Protein AF-A0A196SCY7-F1 (afdb_monomer_lite)

Foldseek 3Di:
DLVVVLFQEKEFEPPDPPPVVCPCVLVSNVVSVHFYDYDYAQCVVQVVVVHRGDGMDTDRDDDPVCVVVSVVVRVVRCVVPVDDDDDDDPDDDPVVVVVVVVVVVVVVVVVVVVVVD

InterPro domains:
  IPR004037 Large ribosomal subunit protein eL8-like, conserved site [PS01082] (29-46)
  IPR004038 Ribosomal protein eL8/eL30/eS12/Gadd45 [PF01248] (2-68)
  IPR018492 Ribosomal protein eL8/Nhp2 family [PR00881] (10-23)
  IPR018492 Ribosomal protein eL8/Nhp2 family [PR00881] (26-36)
  IPR018492 Ribosomal protein eL8/Nhp2 family [PR00881] (36-50)
  IPR029064 Ribosomal protein eL30-like superfamily [G3DSA:3.30.1330.30] (1-111)
  IPR029064 Ribosomal protein eL30-like superfamily [SSF55315] (2-76)
  IPR050257 Large ribosomal subunit protein eL8/uL1-like [PTHR23105] (1-95)

Radius of gyration: 22.45 Å; chains: 1; bounding box: 46×34×65 Å

Secondary structure (DSSP, 8-state):
-TTTT--SEEEEESS-SSGGGTTTHHHHHHHTT--EEEES-HHHHHHHTTSS--SEEEES---GGGHHHHHHHHHHHHHHTS-----------HHHHHHHHHHHHHHHHHHHHHH--

Organism: Blastocystis sp. subtype 1 (strain ATCC 50177 / NandII) (NCBI:txid478820)

Sequence (117 aa):
LVEKKQAKLVLIADDVDPLELVMWLPALCHKMEVPYAIVSGKARLGALVHQKTATCVCLTGVNPEDEAALASLKDSFTVKYAENKKWGGHIMGLKTQRKMEIRAAAIAAEKAKKAAL

Structure (mmCIF, N/CA/C/O backbone):
data_AF-A0A196SCY7-F1
#
_entry.id   AF-A0A196SCY7-F1
#
loop_
_atom_site.group_PDB
_atom_site.id
_atom_site.type_symbol
_atom_site.label_atom_id
_atom_site.label_alt_id
_atom_site.label_comp_id
_atom_site.label_asym_id
_atom_site.label_entity_id
_atom_site.label_seq_id
_atom_site.pdbx_PDB_ins_code
_atom_site.Cartn_x
_atom_site.Cartn_y
_atom_site.Cartn_z
_atom_site.occupancy
_atom_site.B_iso_or_equiv
_atom_site.auth_seq_id
_atom_site.auth_comp_id
_atom_site.auth_asym_id
_atom_site.auth_atom_id
_atom_site.pdbx_PDB_model_num
ATOM 1 N N . LEU A 1 1 ? -6.157 -4.455 15.401 1.00 90.44 1 LEU A N 1
ATOM 2 C CA . LEU A 1 1 ? -7.426 -4.284 14.648 1.00 90.44 1 LEU A CA 1
ATOM 3 C C . LEU A 1 1 ? -7.567 -5.321 13.538 1.00 90.44 1 LEU A C 1
ATOM 5 O O . LEU A 1 1 ? -8.577 -6.012 13.519 1.00 90.44 1 LEU A O 1
ATOM 9 N N . VAL A 1 2 ? -6.558 -5.479 12.672 1.00 92.69 2 VAL A N 1
ATOM 10 C CA . VAL A 1 2 ? -6.587 -6.465 11.573 1.00 92.69 2 VAL A CA 1
ATOM 11 C C . VAL A 1 2 ? -6.672 -7.907 12.088 1.00 92.69 2 VAL A C 1
ATOM 13 O O . VAL A 1 2 ? -7.561 -8.643 11.685 1.00 92.69 2 VAL A O 1
ATOM 16 N N . GLU A 1 3 ? -5.845 -8.284 13.068 1.00 93.44 3 GLU A N 1
ATOM 17 C CA . GLU A 1 3 ? -5.892 -9.630 13.671 1.00 93.44 3 GLU A CA 1
ATOM 18 C C . GLU A 1 3 ? -7.229 -9.949 14.355 1.00 93.44 3 GLU A C 1
ATOM 20 O O . GLU A 1 3 ? -7.671 -11.089 14.396 1.00 93.44 3 GLU A O 1
ATOM 25 N N . LYS A 1 4 ? -7.910 -8.922 14.869 1.00 93.88 4 LYS A N 1
ATOM 26 C CA . LYS A 1 4 ? -9.225 -9.063 15.506 1.00 93.88 4 LYS A CA 1
ATOM 27 C C . LYS A 1 4 ? -10.377 -9.038 14.492 1.00 93.88 4 LYS A C 1
ATOM 29 O O . LYS A 1 4 ? -11.527 -9.013 14.910 1.00 93.88 4 LYS A O 1
ATOM 34 N N . LYS A 1 5 ? -10.082 -8.963 13.184 1.00 89.44 5 LYS A N 1
ATOM 35 C CA . LYS A 1 5 ? -11.052 -8.767 12.089 1.00 89.44 5 LYS A CA 1
ATOM 36 C C . LYS A 1 5 ? -12.006 -7.575 12.305 1.00 89.44 5 LYS A C 1
ATOM 38 O O . LYS A 1 5 ? -13.129 -7.565 11.820 1.00 89.44 5 LYS A O 1
ATOM 43 N N . GLN A 1 6 ? -11.552 -6.545 13.023 1.00 93.44 6 GLN A N 1
ATOM 44 C CA . GLN A 1 6 ? -12.337 -5.327 13.281 1.00 93.44 6 GLN A CA 1
ATOM 45 C C . GLN A 1 6 ? -12.156 -4.262 12.191 1.00 93.44 6 GLN A C 1
ATOM 47 O O . GLN A 1 6 ? -12.921 -3.305 12.125 1.00 93.44 6 GLN A O 1
ATOM 52 N N . ALA A 1 7 ? -11.120 -4.390 11.360 1.00 93.56 7 ALA A N 1
ATOM 53 C CA . ALA A 1 7 ? -10.881 -3.487 10.242 1.00 93.56 7 ALA A CA 1
ATOM 54 C C . ALA A 1 7 ? -11.691 -3.944 9.020 1.00 93.56 7 ALA A C 1
ATOM 56 O O . ALA A 1 7 ? -11.573 -5.092 8.598 1.00 93.56 7 ALA A O 1
ATOM 57 N N . LYS A 1 8 ? -12.482 -3.037 8.439 1.00 92.12 8 LYS A N 1
ATOM 58 C CA . LYS A 1 8 ? -13.221 -3.261 7.189 1.00 92.12 8 LYS A CA 1
ATOM 59 C C . LYS A 1 8 ? -12.332 -3.045 5.953 1.00 92.12 8 LYS A C 1
ATOM 61 O O . LYS A 1 8 ? -12.520 -3.740 4.961 1.00 92.12 8 LYS A O 1
ATOM 66 N N . LEU A 1 9 ? -11.410 -2.082 5.993 1.00 93.00 9 LEU A N 1
ATOM 67 C CA . LEU A 1 9 ? -10.484 -1.756 4.898 1.00 93.00 9 LEU A CA 1
ATOM 68 C C . LEU A 1 9 ? -9.185 -1.176 5.470 1.00 93.00 9 LEU A C 1
ATOM 70 O O . LEU A 1 9 ? -9.238 -0.365 6.401 1.00 93.00 9 LEU A O 1
ATOM 74 N N . VAL A 1 10 ? -8.038 -1.561 4.906 1.00 94.06 10 VAL A N 1
ATOM 75 C CA . VAL A 1 10 ? -6.710 -1.061 5.302 1.00 94.06 10 VAL A CA 1
ATOM 76 C C . VAL A 1 10 ? -6.037 -0.336 4.133 1.00 94.06 10 VAL A C 1
ATOM 78 O O . VAL A 1 10 ? -5.926 -0.875 3.038 1.00 94.06 10 VAL A O 1
ATOM 81 N N . LEU A 1 11 ? -5.560 0.883 4.362 1.00 94.00 11 LEU A N 1
ATOM 82 C CA . LEU A 1 11 ? -4.779 1.676 3.416 1.00 94.00 11 LEU A CA 1
ATOM 83 C C . LEU A 1 11 ? -3.320 1.704 3.868 1.00 94.00 11 LEU A C 1
ATOM 85 O O . LEU A 1 11 ? -3.035 1.993 5.031 1.00 94.00 11 LEU A O 1
ATOM 89 N N . ILE A 1 12 ? -2.409 1.411 2.949 1.00 94.81 12 ILE A N 1
ATOM 90 C CA . ILE A 1 12 ? -0.974 1.267 3.190 1.00 94.81 12 ILE A CA 1
ATOM 91 C C . ILE A 1 12 ? -0.232 2.260 2.293 1.00 94.81 12 ILE A C 1
ATOM 93 O O . ILE A 1 12 ? -0.503 2.309 1.097 1.00 94.81 12 ILE A O 1
ATOM 97 N N . ALA A 1 13 ? 0.693 3.044 2.843 1.00 95.75 13 ALA A N 1
ATOM 98 C CA . ALA A 1 13 ? 1.541 3.927 2.043 1.00 95.75 13 ALA A CA 1
ATOM 99 C C . ALA A 1 13 ? 2.675 3.162 1.332 1.00 95.75 13 ALA A C 1
ATOM 101 O O . ALA A 1 13 ? 3.208 2.191 1.868 1.00 95.75 13 ALA A O 1
ATOM 102 N N . ASP A 1 14 ? 3.054 3.619 0.138 1.00 93.44 14 ASP A N 1
ATOM 103 C CA . ASP A 1 14 ? 4.137 3.052 -0.682 1.00 93.44 14 ASP A CA 1
ATOM 104 C C . ASP A 1 14 ? 5.530 3.647 -0.403 1.00 93.44 14 ASP A C 1
ATOM 106 O O . ASP A 1 14 ? 6.538 2.985 -0.631 1.00 93.44 14 ASP A O 1
ATOM 110 N N . ASP A 1 15 ? 5.597 4.875 0.110 1.00 93.94 15 ASP A N 1
ATOM 1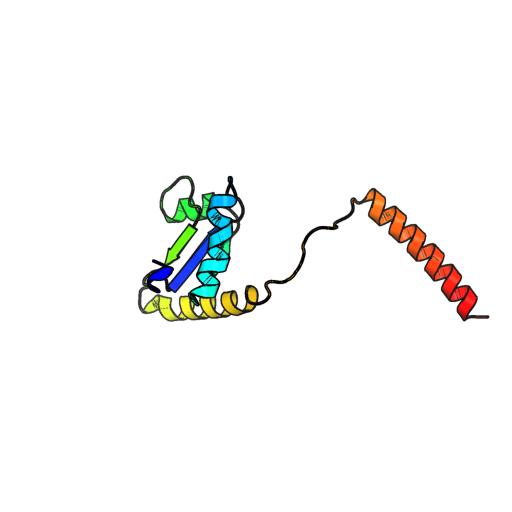11 C CA . ASP A 1 15 ? 6.814 5.669 0.340 1.00 93.94 15 ASP A CA 1
ATOM 112 C C . ASP A 1 15 ? 7.299 5.610 1.801 1.00 93.94 15 ASP A C 1
ATOM 114 O O . ASP A 1 15 ? 7.926 6.544 2.330 1.00 93.94 15 ASP A O 1
ATOM 118 N N . VAL A 1 16 ? 6.966 4.523 2.500 1.00 93.38 16 VAL A N 1
ATOM 119 C CA . VAL A 1 16 ? 7.413 4.316 3.877 1.00 93.38 16 VAL A CA 1
ATOM 120 C C . VAL A 1 16 ? 8.888 3.946 3.888 1.00 93.38 16 VAL A C 1
ATOM 122 O O . VAL A 1 16 ? 9.328 3.018 3.221 1.00 93.38 16 VAL A O 1
ATOM 125 N N . ASP A 1 17 ? 9.629 4.697 4.691 1.00 91.31 17 ASP A N 1
ATOM 126 C CA . ASP A 1 17 ? 11.051 4.523 4.934 1.00 91.31 17 ASP A CA 1
ATOM 127 C C . ASP A 1 17 ? 11.233 4.575 6.455 1.00 91.31 17 ASP A C 1
ATOM 129 O O . ASP A 1 17 ? 10.849 5.596 7.051 1.00 91.31 17 ASP A O 1
ATOM 133 N N . PRO A 1 18 ? 11.693 3.494 7.111 1.00 94.19 18 PRO A N 1
ATOM 134 C CA . PRO A 1 18 ? 12.170 2.210 6.560 1.00 94.19 18 PRO A CA 1
ATOM 135 C C . PRO A 1 18 ? 11.048 1.225 6.139 1.00 94.19 18 PRO A C 1
ATOM 137 O O . PRO A 1 18 ? 9.965 1.208 6.736 1.00 94.19 18 PRO A O 1
ATOM 140 N N . LEU A 1 19 ? 11.294 0.381 5.122 1.00 90.19 19 LEU A N 1
ATOM 141 C CA . LEU A 1 19 ? 10.277 -0.495 4.494 1.00 90.19 19 LEU A CA 1
ATOM 142 C C . LEU A 1 19 ? 9.808 -1.646 5.397 1.00 90.19 19 LEU A C 1
ATOM 144 O O . LEU A 1 19 ? 8.692 -2.160 5.259 1.00 90.19 19 LEU A O 1
ATOM 148 N N . GLU A 1 20 ? 10.654 -2.055 6.337 1.00 93.12 20 GLU A N 1
ATOM 149 C CA . GLU A 1 20 ? 10.452 -3.171 7.259 1.00 93.12 20 GLU A CA 1
ATOM 150 C C . GLU A 1 20 ? 9.190 -2.978 8.106 1.00 93.12 20 GLU A C 1
ATOM 152 O O . GLU A 1 20 ? 8.529 -3.948 8.481 1.00 93.12 20 GLU A O 1
ATOM 157 N N . LEU A 1 21 ? 8.808 -1.719 8.340 1.00 91.56 21 LEU A N 1
ATOM 158 C CA . LEU A 1 21 ? 7.595 -1.354 9.064 1.00 91.56 21 LEU A CA 1
ATOM 159 C C . LEU A 1 21 ? 6.319 -1.840 8.371 1.00 91.56 21 LEU A C 1
ATOM 161 O O . LEU A 1 21 ? 5.335 -2.121 9.053 1.00 91.56 21 LEU A O 1
ATOM 165 N N . VAL A 1 22 ? 6.323 -1.932 7.039 1.00 92.25 22 VAL A N 1
ATOM 166 C CA . VAL A 1 22 ? 5.119 -2.175 6.230 1.00 92.25 22 VAL A CA 1
ATOM 167 C C . VAL A 1 22 ? 5.163 -3.495 5.466 1.00 92.25 22 VAL A C 1
ATOM 169 O O . VAL A 1 22 ? 4.119 -4.029 5.103 1.00 92.25 22 VAL A O 1
ATOM 172 N N . MET A 1 23 ? 6.341 -4.088 5.286 1.00 91.38 23 MET A N 1
ATOM 173 C CA . MET A 1 23 ? 6.515 -5.311 4.495 1.00 91.38 23 MET A CA 1
ATOM 174 C C . MET A 1 23 ? 5.608 -6.483 4.924 1.00 91.38 23 MET A C 1
ATOM 176 O O . MET A 1 23 ? 5.149 -7.253 4.084 1.00 91.38 23 MET A O 1
ATOM 180 N N . TRP A 1 24 ? 5.312 -6.619 6.219 1.00 92.19 24 TRP A N 1
ATOM 181 C CA . TRP A 1 24 ? 4.481 -7.704 6.758 1.00 92.19 24 TRP A CA 1
ATOM 182 C C . TRP A 1 24 ? 2.967 -7.446 6.653 1.00 92.19 24 TRP A C 1
ATOM 184 O O . TRP A 1 24 ? 2.174 -8.388 6.726 1.00 92.19 24 TRP A O 1
ATOM 194 N N . LEU A 1 25 ? 2.543 -6.190 6.477 1.00 93.00 25 LEU A N 1
ATOM 195 C CA . LEU A 1 25 ? 1.134 -5.780 6.527 1.00 93.00 25 LEU A CA 1
ATOM 196 C C . LEU A 1 25 ? 0.279 -6.405 5.413 1.00 93.00 25 LEU A C 1
ATOM 198 O O . LEU A 1 25 ? -0.777 -6.953 5.741 1.00 93.00 25 LEU A O 1
ATOM 202 N N . PRO A 1 26 ? 0.696 -6.393 4.130 1.00 92.06 26 PRO A N 1
ATOM 203 C CA . PRO A 1 26 ? -0.063 -7.040 3.058 1.00 92.06 26 PRO A CA 1
ATOM 204 C C . PRO A 1 26 ? -0.262 -8.542 3.296 1.00 92.06 26 PRO A C 1
ATOM 206 O O . PRO A 1 26 ? -1.367 -9.059 3.137 1.00 92.06 26 PRO A O 1
ATOM 209 N N . ALA A 1 27 ? 0.785 -9.236 3.759 1.00 91.44 27 ALA A N 1
ATOM 210 C CA . ALA A 1 27 ? 0.719 -10.661 4.074 1.00 91.44 27 ALA A CA 1
ATOM 211 C C . ALA A 1 27 ? -0.249 -10.946 5.234 1.00 91.44 27 ALA A C 1
ATOM 213 O O . ALA A 1 27 ? -1.028 -11.903 5.175 1.00 91.44 27 ALA A O 1
ATOM 214 N N . LEU A 1 28 ? -0.248 -10.094 6.266 1.00 92.94 28 LEU A N 1
ATOM 215 C CA . LEU A 1 28 ? -1.182 -10.209 7.384 1.00 92.94 28 LEU A CA 1
ATOM 216 C C . LEU A 1 28 ? -2.628 -9.963 6.932 1.00 92.94 28 LEU A C 1
ATOM 218 O O . LEU A 1 28 ? -3.507 -10.755 7.270 1.00 92.94 28 LEU A O 1
ATOM 222 N N . CYS A 1 29 ? -2.880 -8.912 6.147 1.00 92.44 29 CYS A N 1
ATOM 223 C CA . CYS A 1 29 ? -4.222 -8.588 5.651 1.00 92.44 29 CYS A CA 1
ATOM 224 C C . CYS A 1 29 ? -4.789 -9.717 4.780 1.00 92.44 29 CYS A C 1
ATOM 226 O O . CYS A 1 29 ? -5.944 -10.097 4.958 1.00 92.44 29 CYS A O 1
ATOM 228 N N . HIS A 1 30 ? -3.958 -10.327 3.927 1.00 89.50 30 HIS A N 1
ATOM 229 C CA . HIS A 1 30 ? -4.349 -11.487 3.127 1.00 89.50 30 HIS A CA 1
ATOM 230 C C . HIS A 1 30 ? -4.687 -12.708 3.997 1.00 89.50 30 HIS A C 1
ATOM 232 O O . HIS A 1 30 ? -5.707 -13.356 3.780 1.00 89.50 30 HIS A O 1
ATOM 238 N N . LYS A 1 31 ? -3.869 -13.019 5.015 1.00 90.44 31 LYS A N 1
ATOM 239 C CA . LYS A 1 31 ? -4.126 -14.149 5.928 1.00 90.44 31 LYS A CA 1
ATOM 240 C C . LYS A 1 31 ? -5.419 -13.974 6.731 1.00 90.44 31 LYS A C 1
ATOM 242 O O . LYS A 1 31 ? -6.091 -14.957 7.024 1.00 90.44 31 LYS A O 1
ATOM 247 N N . MET A 1 32 ? -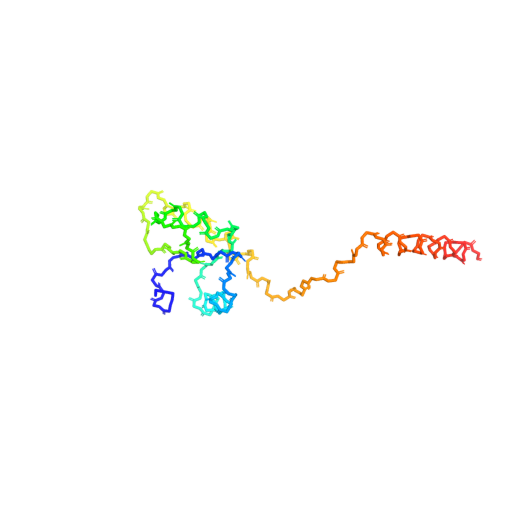5.745 -12.737 7.099 1.00 92.44 32 MET A N 1
ATOM 248 C CA . MET A 1 32 ? -6.933 -12.415 7.894 1.00 92.44 32 MET A CA 1
ATOM 249 C C . MET A 1 32 ? -8.170 -12.086 7.045 1.00 92.44 32 MET A C 1
ATOM 251 O O . MET A 1 32 ? -9.203 -11.756 7.625 1.00 92.44 32 MET A O 1
ATOM 255 N N . GLU A 1 33 ? -8.080 -12.198 5.713 1.00 89.75 33 GLU A N 1
ATOM 256 C CA . GLU A 1 33 ? -9.155 -11.893 4.750 1.00 89.75 33 GLU A CA 1
ATOM 257 C C . GLU A 1 33 ? -9.678 -10.451 4.863 1.00 89.75 33 GLU A C 1
ATOM 259 O O . GLU A 1 33 ? -10.864 -10.174 4.687 1.00 89.75 33 GLU A O 1
ATOM 264 N N . VAL A 1 34 ? -8.787 -9.512 5.183 1.00 91.44 34 VAL A N 1
ATOM 265 C CA . VAL A 1 34 ? -9.111 -8.086 5.258 1.00 91.44 34 VAL A CA 1
ATOM 266 C C . VAL A 1 34 ? -8.648 -7.402 3.968 1.00 91.44 34 VAL A C 1
ATOM 268 O O . VAL A 1 34 ? -7.452 -7.449 3.661 1.00 91.44 34 VAL A O 1
ATOM 271 N N . PRO A 1 35 ? -9.544 -6.728 3.221 1.00 93.38 35 PRO A N 1
ATOM 272 C CA . PRO A 1 35 ? -9.164 -5.981 2.028 1.00 93.38 35 PRO A CA 1
ATOM 273 C C . PRO A 1 35 ? -8.157 -4.878 2.360 1.00 93.38 35 PRO A C 1
ATOM 275 O O . PRO A 1 35 ? -8.340 -4.117 3.318 1.00 93.38 35 PRO A O 1
ATOM 278 N N . TYR A 1 36 ? -7.110 -4.763 1.543 1.00 93.06 36 TYR A N 1
ATOM 279 C CA . TYR A 1 36 ? -6.110 -3.709 1.664 1.00 93.06 36 TYR A CA 1
ATOM 280 C C . TYR A 1 36 ? -5.860 -3.007 0.331 1.00 93.06 36 TYR A C 1
ATOM 282 O O . TYR A 1 36 ? -6.075 -3.575 -0.738 1.00 93.06 36 TYR A O 1
ATOM 290 N N . ALA A 1 37 ? -5.374 -1.771 0.399 1.00 92.88 37 ALA A N 1
ATOM 291 C CA . ALA A 1 37 ? -4.933 -1.019 -0.761 1.00 92.88 37 ALA A CA 1
ATOM 292 C C . ALA A 1 37 ? -3.614 -0.301 -0.489 1.00 92.88 37 ALA A C 1
ATOM 294 O O . ALA A 1 37 ? -3.438 0.318 0.557 1.00 92.88 37 ALA A O 1
ATOM 295 N N . ILE A 1 38 ? -2.706 -0.355 -1.462 1.00 92.56 38 ILE A N 1
ATOM 296 C CA . ILE A 1 38 ? -1.487 0.450 -1.479 1.00 92.56 38 ILE A CA 1
ATOM 297 C C . ILE A 1 38 ? -1.808 1.793 -2.142 1.00 92.56 38 ILE A C 1
ATOM 299 O O . ILE A 1 38 ? -2.351 1.834 -3.251 1.00 92.56 38 ILE A O 1
ATOM 303 N N . VAL A 1 39 ? -1.510 2.881 -1.440 1.00 92.31 39 VAL A N 1
ATOM 304 C CA . VAL A 1 39 ? -1.787 4.265 -1.829 1.00 92.31 39 VAL A CA 1
ATOM 305 C C . VAL A 1 39 ? -0.471 5.026 -1.926 1.00 92.31 39 VAL A C 1
ATOM 307 O O . VAL A 1 39 ? 0.412 4.862 -1.090 1.00 92.31 39 VAL A O 1
ATOM 310 N N . SER A 1 40 ? -0.372 5.902 -2.925 1.00 91.75 40 SER A N 1
ATOM 311 C CA . SER A 1 40 ? 0.788 6.769 -3.109 1.00 91.75 40 SER A CA 1
ATOM 312 C C . SER A 1 40 ? 0.881 7.823 -1.998 1.00 91.75 40 SER A C 1
ATOM 314 O O . SER A 1 40 ? -0.003 8.689 -1.920 1.00 91.75 40 SER A O 1
ATOM 316 N N . GLY A 1 41 ? 1.951 7.805 -1.207 1.00 92.44 41 GLY A N 1
ATOM 317 C CA . GLY A 1 41 ? 2.331 8.885 -0.294 1.00 92.44 41 GLY A CA 1
ATOM 318 C C . GLY A 1 41 ? 1.729 8.836 1.120 1.00 92.44 41 GLY A C 1
ATOM 319 O O . GLY A 1 41 ? 0.550 9.139 1.335 1.00 92.44 41 GLY A O 1
ATOM 320 N N . LYS A 1 42 ? 2.583 8.631 2.125 1.00 94.44 42 LYS A N 1
ATOM 321 C CA . LYS A 1 42 ? 2.287 8.670 3.570 1.00 94.44 42 LYS A CA 1
ATOM 322 C C . LYS A 1 42 ? 1.867 10.047 4.066 1.00 94.44 42 LYS A C 1
ATOM 324 O O . LYS A 1 42 ? 1.164 10.155 5.070 1.00 94.44 42 LYS A O 1
ATOM 329 N N . ALA A 1 43 ? 2.268 11.109 3.366 1.00 94.81 43 ALA A N 1
ATOM 330 C CA . ALA A 1 43 ? 1.830 12.471 3.663 1.00 94.81 43 ALA A CA 1
ATOM 331 C C . ALA A 1 43 ? 0.330 12.661 3.377 1.00 94.81 43 ALA A C 1
ATOM 333 O O . ALA A 1 43 ? -0.367 13.311 4.153 1.00 94.81 43 ALA A O 1
ATOM 334 N N . ARG A 1 44 ? -0.196 12.039 2.309 1.00 94.25 44 ARG A N 1
ATOM 335 C CA . ARG A 1 44 ? -1.632 12.099 1.981 1.00 94.25 44 ARG A CA 1
ATOM 336 C C . ARG A 1 44 ? -2.467 11.379 3.033 1.00 94.25 44 ARG A C 1
ATOM 338 O O . ARG A 1 44 ? -3.494 11.902 3.448 1.00 94.25 44 ARG A O 1
ATOM 345 N N . LEU A 1 45 ? -2.003 10.217 3.498 1.00 94.81 45 LEU A N 1
ATOM 346 C CA . LEU A 1 45 ? -2.638 9.514 4.615 1.00 94.81 45 LEU A CA 1
ATOM 347 C C . LEU A 1 45 ? -2.524 10.306 5.925 1.00 94.81 45 LEU A C 1
ATOM 349 O O . LEU A 1 45 ? -3.482 10.358 6.688 1.00 94.81 45 LEU A O 1
ATOM 353 N N . GLY A 1 46 ? -1.386 10.965 6.162 1.00 95.31 46 GLY A N 1
ATOM 354 C CA . GLY A 1 46 ? -1.184 11.840 7.319 1.00 95.31 46 GLY A CA 1
ATOM 355 C C . GLY A 1 46 ? -2.191 12.989 7.368 1.00 95.31 46 GLY A C 1
ATOM 356 O O . GLY A 1 46 ? -2.798 13.224 8.412 1.00 95.31 46 GLY A O 1
ATOM 357 N N . ALA A 1 47 ? -2.446 13.639 6.228 1.00 94.88 47 ALA A N 1
ATOM 358 C CA . ALA A 1 47 ? -3.403 14.740 6.128 1.00 94.88 47 ALA A CA 1
ATOM 359 C C . ALA A 1 47 ? -4.831 14.348 6.555 1.00 94.88 47 ALA A C 1
ATOM 361 O O . ALA A 1 47 ? -5.519 15.168 7.159 1.00 94.88 47 ALA A O 1
ATOM 362 N N . LEU A 1 48 ? -5.254 13.099 6.313 1.00 93.31 48 LEU A N 1
ATOM 363 C CA . LEU A 1 48 ? -6.567 12.586 6.740 1.00 93.31 48 LEU A CA 1
ATOM 364 C C . LEU A 1 48 ? -6.698 12.465 8.264 1.00 93.31 48 LEU A C 1
ATOM 366 O O . LEU A 1 48 ? -7.799 12.555 8.794 1.00 93.31 48 LEU A O 1
ATOM 370 N N . VAL A 1 49 ? -5.584 12.236 8.962 1.00 94.69 49 VAL A N 1
ATOM 371 C CA . VAL A 1 49 ? -5.538 11.998 10.417 1.00 94.69 49 VAL A CA 1
ATOM 372 C C . VAL A 1 49 ? -4.964 13.218 11.158 1.00 94.69 49 VAL A C 1
ATOM 374 O O . VAL A 1 49 ? -4.669 13.151 12.347 1.00 94.69 49 VAL A O 1
ATOM 377 N N . HIS A 1 50 ? -4.791 14.349 10.464 1.00 95.44 50 HIS A N 1
ATOM 378 C CA . HIS A 1 50 ? -4.164 15.567 10.991 1.00 95.44 50 HIS A CA 1
ATOM 379 C C . HIS A 1 50 ? -2.746 15.343 11.549 1.00 95.44 50 HIS A C 1
ATOM 381 O O . HIS A 1 50 ? -2.33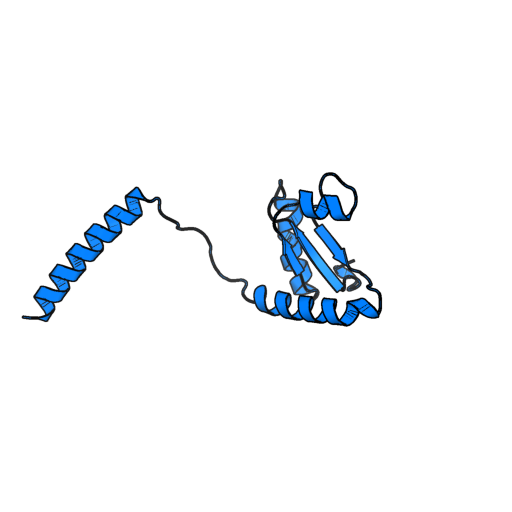6 15.955 12.534 1.00 95.44 50 HIS A O 1
ATOM 387 N N . GLN A 1 51 ? -1.981 14.467 10.900 1.00 95.50 51 GLN A N 1
ATOM 388 C CA . GLN A 1 51 ? -0.579 14.187 11.206 1.00 95.50 51 GLN A CA 1
ATOM 389 C C . GLN A 1 51 ? 0.313 14.537 10.014 1.00 95.50 51 GLN A C 1
ATOM 391 O O . GLN A 1 51 ? -0.139 14.601 8.872 1.00 95.50 51 GLN A O 1
ATOM 396 N N . LYS A 1 52 ? 1.614 14.731 10.258 1.00 93.75 52 LYS A N 1
ATOM 397 C CA . LYS A 1 52 ? 2.577 14.970 9.165 1.00 93.75 52 LYS A CA 1
ATOM 398 C C . LYS A 1 52 ? 2.679 13.765 8.227 1.00 93.75 52 LYS A C 1
ATOM 400 O O . LYS A 1 52 ? 2.798 13.931 7.017 1.00 93.75 52 LYS A O 1
ATOM 405 N N . THR A 1 53 ? 2.639 12.559 8.785 1.00 94.00 53 THR A N 1
ATOM 406 C CA . THR A 1 53 ? 2.749 11.298 8.050 1.00 94.00 53 THR A CA 1
ATOM 407 C C . THR A 1 53 ? 1.920 10.214 8.734 1.00 94.00 53 THR A C 1
ATOM 409 O O . THR A 1 53 ? 1.805 10.189 9.958 1.00 94.00 53 THR A O 1
ATOM 412 N N . ALA A 1 54 ? 1.357 9.300 7.945 1.00 95.12 54 ALA A N 1
ATOM 413 C CA . ALA A 1 54 ? 0.763 8.059 8.434 1.00 95.12 54 ALA A CA 1
ATOM 414 C C . ALA A 1 54 ? 1.183 6.905 7.518 1.00 95.12 54 ALA A C 1
ATOM 416 O O . ALA A 1 54 ? 1.040 6.990 6.300 1.00 95.12 54 ALA A O 1
ATOM 417 N N . THR A 1 55 ? 1.725 5.836 8.101 1.00 94.00 55 THR A N 1
ATOM 418 C CA . THR A 1 55 ? 2.194 4.652 7.360 1.00 94.00 55 THR A CA 1
ATOM 419 C C . THR A 1 55 ? 1.034 3.774 6.902 1.00 94.00 55 THR A C 1
ATOM 421 O O . THR A 1 55 ? 1.023 3.285 5.774 1.00 94.00 55 THR A O 1
ATOM 424 N N . CYS A 1 56 ? 0.036 3.602 7.766 1.00 94.00 56 CYS A N 1
ATOM 425 C CA . CYS A 1 56 ? -1.186 2.873 7.476 1.00 94.00 56 CYS A CA 1
ATOM 426 C C . CYS A 1 56 ? -2.387 3.519 8.172 1.00 94.00 56 CYS A C 1
ATOM 428 O O . CYS A 1 56 ? -2.279 4.008 9.297 1.00 94.00 56 CYS A O 1
ATOM 430 N N . VAL A 1 57 ?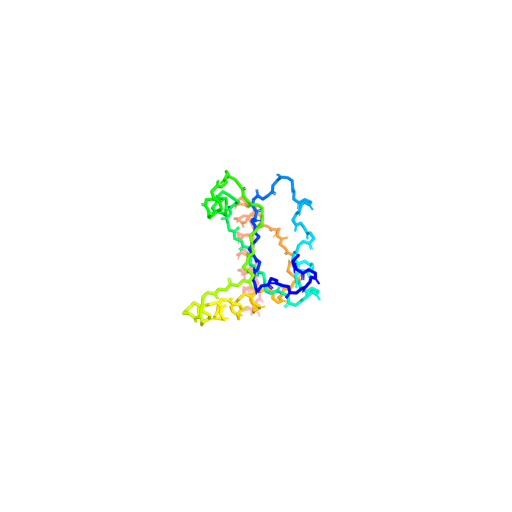 -3.542 3.475 7.516 1.00 94.38 57 VAL A N 1
ATOM 431 C CA . VAL A 1 57 ? -4.827 3.949 8.049 1.00 94.38 57 VAL A CA 1
ATOM 432 C C . VAL A 1 57 ? -5.863 2.858 7.816 1.00 94.38 57 VAL A C 1
ATOM 434 O O . VAL A 1 57 ? -5.796 2.144 6.820 1.00 94.38 57 VAL A O 1
ATOM 437 N N . CYS A 1 58 ? -6.819 2.689 8.725 1.00 94.50 58 CYS A N 1
ATOM 438 C CA . CYS A 1 58 ? -7.877 1.698 8.552 1.00 94.50 58 CYS A CA 1
ATOM 439 C C . CYS A 1 58 ? -9.249 2.265 8.903 1.00 94.50 58 CYS A C 1
ATOM 441 O O . CYS A 1 58 ? -9.369 3.137 9.762 1.00 94.50 58 CYS A O 1
ATOM 443 N N . LEU A 1 59 ? -10.274 1.733 8.240 1.00 93.31 59 LEU A N 1
ATOM 444 C C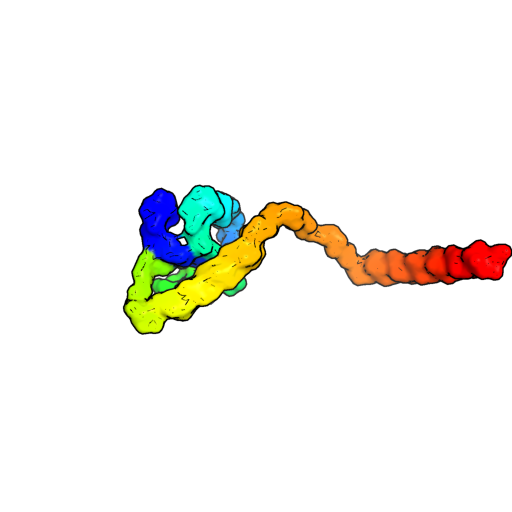A . LEU A 1 59 ? -11.673 1.998 8.555 1.00 93.31 59 LEU A CA 1
ATOM 445 C C . LEU A 1 59 ? -12.219 0.828 9.372 1.00 93.31 59 LEU A C 1
ATOM 447 O O . LEU A 1 59 ? -12.160 -0.320 8.928 1.00 93.31 59 LEU A O 1
ATOM 451 N N . THR A 1 60 ? -12.749 1.106 10.558 1.00 93.50 60 THR A N 1
ATOM 452 C CA . THR A 1 60 ? -13.397 0.109 11.428 1.00 93.50 60 THR A CA 1
ATOM 453 C C . THR A 1 60 ? -14.912 0.107 11.237 1.00 93.50 60 THR A C 1
ATOM 455 O O . THR A 1 60 ? -15.526 -0.943 11.065 1.00 93.50 60 THR A O 1
ATOM 458 N N . GLY A 1 61 ? -15.511 1.294 11.187 1.00 89.62 61 GLY A N 1
ATOM 459 C CA . GLY A 1 61 ? -16.922 1.522 10.908 1.00 89.62 61 GLY A CA 1
ATOM 460 C C . GLY A 1 61 ? -17.096 2.660 9.910 1.00 89.62 61 GLY A C 1
ATOM 461 O O . GLY A 1 61 ? -16.195 3.472 9.718 1.00 89.62 61 GLY A O 1
ATOM 462 N N . VAL A 1 62 ? -18.256 2.680 9.268 1.00 92.06 62 VAL A N 1
ATOM 463 C CA . VAL A 1 62 ? -18.720 3.763 8.397 1.00 92.06 62 VAL A CA 1
ATOM 464 C C . VAL A 1 62 ? -20.180 4.028 8.725 1.00 92.06 62 VAL A C 1
ATOM 466 O O . VAL A 1 62 ? -20.857 3.145 9.261 1.00 92.06 62 VAL A O 1
ATOM 469 N N . ASN A 1 63 ? -20.645 5.233 8.414 1.00 94.56 63 ASN A N 1
ATOM 470 C CA . ASN A 1 63 ? -22.061 5.557 8.479 1.00 94.56 63 ASN A CA 1
ATOM 471 C C . ASN A 1 63 ? -22.838 4.691 7.472 1.00 94.56 63 ASN A C 1
ATOM 473 O O . ASN A 1 63 ? -22.263 4.267 6.464 1.00 94.56 63 ASN A O 1
ATOM 477 N N . PRO A 1 64 ? -24.133 4.427 7.715 1.00 92.31 64 PRO A N 1
ATOM 478 C CA . PRO A 1 64 ? -24.937 3.584 6.829 1.00 92.31 64 PRO A CA 1
ATOM 479 C C . PRO A 1 64 ? -25.027 4.137 5.397 1.00 92.31 64 PRO A C 1
ATOM 481 O O . PRO A 1 64 ? -25.120 3.368 4.447 1.00 92.31 64 PRO A O 1
ATOM 484 N N . GLU A 1 65 ? -24.939 5.457 5.232 1.00 95.19 65 GLU A N 1
ATOM 485 C CA . GLU A 1 65 ? -24.970 6.135 3.929 1.00 95.19 65 GLU A CA 1
ATOM 486 C C . GLU A 1 65 ? -23.753 5.789 3.049 1.00 95.19 65 GLU A C 1
ATOM 488 O O . GLU A 1 65 ? -23.879 5.652 1.833 1.00 95.19 65 GLU A O 1
ATOM 493 N N . ASP A 1 66 ? -22.587 5.564 3.661 1.00 93.75 66 ASP A N 1
ATOM 494 C CA . ASP A 1 66 ? -21.320 5.313 2.962 1.00 93.75 66 ASP A CA 1
ATOM 495 C C . ASP A 1 66 ? -21.025 3.817 2.764 1.00 93.75 66 ASP A C 1
ATOM 497 O O . ASP A 1 66 ? -20.031 3.436 2.133 1.00 93.75 66 ASP A O 1
ATOM 501 N N . GLU A 1 67 ? -21.866 2.933 3.307 1.00 91.81 67 GLU A N 1
ATOM 502 C CA . GLU A 1 67 ? -21.598 1.494 3.317 1.00 91.81 67 GLU A CA 1
ATOM 503 C C . GLU A 1 67 ? -21.586 0.893 1.903 1.00 91.81 67 GLU A C 1
ATOM 505 O O . GLU A 1 67 ? -20.749 0.035 1.604 1.00 91.81 67 GLU A O 1
ATOM 510 N N . ALA A 1 68 ? -22.426 1.412 1.001 1.00 93.50 68 ALA A N 1
ATOM 511 C CA . ALA A 1 68 ? -22.442 1.014 -0.406 1.00 93.50 68 ALA A CA 1
ATOM 512 C C . ALA A 1 68 ? -21.138 1.391 -1.134 1.00 93.50 68 ALA A C 1
ATOM 514 O O . ALA A 1 68 ? -20.566 0.576 -1.863 1.00 93.50 68 ALA A O 1
ATOM 515 N N . ALA A 1 69 ? -20.620 2.602 -0.896 1.00 92.75 69 ALA A N 1
ATOM 516 C CA . ALA A 1 69 ? -19.356 3.052 -1.477 1.00 92.75 69 ALA A CA 1
ATOM 517 C C . ALA A 1 69 ? -18.176 2.219 -0.953 1.00 92.75 69 ALA A C 1
ATOM 519 O O . ALA A 1 69 ? -17.294 1.814 -1.718 1.00 92.75 69 ALA A O 1
ATOM 520 N N . LEU A 1 70 ? -18.187 1.896 0.345 1.00 92.25 70 LEU A N 1
ATOM 521 C CA . LEU A 1 70 ? -17.171 1.043 0.952 1.00 92.25 70 LEU A CA 1
ATOM 522 C C . LEU A 1 70 ? -17.191 -0.380 0.372 1.00 92.25 70 LEU A C 1
ATOM 524 O O . LEU A 1 70 ? -16.121 -0.952 0.158 1.00 92.25 70 LEU A O 1
ATOM 528 N N . ALA A 1 71 ? -18.368 -0.954 0.112 1.00 91.94 71 ALA A N 1
ATOM 529 C CA . ALA A 1 71 ? -18.490 -2.274 -0.509 1.00 91.94 71 ALA A CA 1
ATOM 530 C C . ALA A 1 71 ? -17.851 -2.301 -1.909 1.00 91.94 71 ALA A C 1
ATOM 532 O O . ALA A 1 71 ? -16.974 -3.126 -2.165 1.00 91.94 71 ALA A O 1
ATOM 533 N N . SER A 1 72 ? -18.170 -1.318 -2.757 1.00 93.06 72 SER A N 1
ATOM 534 C CA . SER A 1 72 ? -17.573 -1.200 -4.096 1.00 93.06 72 SER A CA 1
ATOM 535 C C . SER A 1 72 ? -16.041 -1.092 -4.061 1.00 93.06 72 SER A C 1
ATOM 537 O O . SER A 1 72 ? -15.353 -1.647 -4.926 1.00 93.06 72 SER A O 1
ATOM 539 N N . LEU A 1 73 ? -15.488 -0.375 -3.075 1.00 91.38 73 LEU A N 1
ATOM 540 C CA . LEU A 1 73 ? -14.039 -0.251 -2.894 1.00 91.38 73 LEU A CA 1
ATOM 541 C C . LEU A 1 73 ? -13.398 -1.581 -2.478 1.00 91.38 73 LEU A C 1
ATOM 543 O O . LEU A 1 73 ? -12.358 -1.955 -3.022 1.00 91.38 73 LEU A O 1
ATOM 547 N N . LYS A 1 74 ? -14.014 -2.313 -1.543 1.00 91.19 74 LYS A N 1
ATOM 548 C CA . LYS A 1 74 ? -13.517 -3.622 -1.089 1.00 91.19 74 LYS A CA 1
ATOM 549 C C . LYS A 1 74 ? -13.415 -4.620 -2.238 1.00 91.19 74 LYS A C 1
ATOM 551 O O . LYS A 1 74 ? -12.377 -5.271 -2.373 1.00 91.19 74 LYS A O 1
ATOM 556 N N . ASP A 1 75 ? -14.442 -4.695 -3.078 1.00 91.00 75 ASP A N 1
ATOM 557 C CA . ASP A 1 75 ? -14.476 -5.630 -4.206 1.00 91.00 75 ASP A CA 1
ATOM 558 C C . ASP A 1 75 ? -13.381 -5.293 -5.224 1.00 91.00 75 ASP A C 1
ATOM 560 O O . ASP A 1 75 ? -12.593 -6.153 -5.623 1.00 91.00 75 ASP A O 1
ATOM 564 N N . SER A 1 76 ? -13.246 -4.004 -5.550 1.00 90.50 76 SER A N 1
ATOM 565 C CA . SER A 1 76 ? -12.215 -3.507 -6.469 1.00 90.50 76 SER A CA 1
ATOM 566 C C . SER A 1 76 ? -10.794 -3.844 -5.998 1.00 90.50 76 SER A C 1
ATOM 568 O O . SER A 1 76 ? -9.942 -4.245 -6.797 1.00 90.50 76 SER A O 1
ATOM 570 N N . PHE A 1 77 ? -10.513 -3.693 -4.699 1.00 88.44 77 PHE A N 1
ATOM 571 C CA . PHE A 1 77 ? -9.182 -3.960 -4.146 1.00 88.44 77 PHE A CA 1
ATOM 572 C C . PHE A 1 77 ? -8.887 -5.447 -3.975 1.00 88.44 77 PHE A C 1
ATOM 574 O O . PHE A 1 77 ? -7.755 -5.866 -4.221 1.00 88.44 77 PHE A O 1
ATOM 581 N N . THR A 1 78 ? -9.891 -6.252 -3.635 1.00 85.38 78 THR A N 1
ATOM 582 C CA . THR A 1 78 ? -9.736 -7.709 -3.524 1.00 85.38 78 THR A CA 1
ATOM 583 C C . THR A 1 78 ? -9.299 -8.312 -4.856 1.00 85.38 78 THR A C 1
ATOM 585 O O . THR A 1 78 ? -8.345 -9.085 -4.899 1.00 85.38 78 THR A O 1
ATOM 588 N N . VAL A 1 79 ? -9.922 -7.889 -5.962 1.00 84.25 79 VAL A N 1
ATOM 589 C CA . VAL A 1 79 ? -9.549 -8.349 -7.309 1.00 84.25 79 VAL A CA 1
ATOM 590 C C . VAL A 1 79 ? -8.134 -7.898 -7.679 1.00 84.25 79 VAL A C 1
ATOM 592 O O . VAL A 1 79 ? -7.335 -8.692 -8.171 1.00 84.25 79 VAL A O 1
ATOM 595 N N . LYS A 1 80 ? -7.790 -6.632 -7.413 1.00 83.25 80 LYS A N 1
ATOM 596 C CA . LYS A 1 80 ? -6.495 -6.054 -7.804 1.00 83.25 80 LYS A CA 1
ATOM 597 C C . LYS A 1 80 ? -5.298 -6.704 -7.101 1.00 83.25 80 LYS A C 1
ATOM 599 O O . LYS A 1 80 ? -4.241 -6.830 -7.716 1.00 83.25 80 LYS A O 1
ATOM 604 N N . TYR A 1 81 ? -5.447 -7.090 -5.834 1.00 81.00 81 TYR A N 1
ATOM 605 C CA . TYR A 1 81 ? -4.351 -7.615 -5.009 1.00 81.00 81 TYR A CA 1
ATOM 606 C C . TYR A 1 81 ? -4.378 -9.144 -4.825 1.00 81.00 81 TYR A C 1
ATOM 608 O O . TYR A 1 81 ? -3.611 -9.682 -4.029 1.00 81.00 81 TYR A O 1
ATOM 616 N N . ALA A 1 82 ? -5.210 -9.867 -5.584 1.00 73.00 82 ALA A N 1
ATOM 617 C CA . ALA A 1 82 ? -5.227 -11.332 -5.581 1.00 73.00 82 ALA A CA 1
ATOM 618 C C . ALA A 1 82 ? -3.971 -11.958 -6.236 1.00 73.00 82 ALA A C 1
ATOM 620 O O . ALA A 1 82 ? -3.536 -13.048 -5.859 1.00 73.00 82 ALA A O 1
ATOM 621 N N . GLU A 1 83 ? -3.353 -11.278 -7.210 1.00 67.44 83 GLU A N 1
ATOM 622 C CA . GLU A 1 83 ? -2.189 -11.792 -7.947 1.00 67.44 83 GLU A CA 1
ATOM 623 C C . GLU A 1 83 ? -0.850 -11.411 -7.289 1.00 67.44 83 GLU A C 1
ATOM 625 O O . GLU A 1 83 ? -0.259 -10.373 -7.577 1.00 67.44 83 GLU A O 1
ATOM 630 N N . ASN A 1 84 ? -0.318 -12.302 -6.449 1.00 67.19 84 ASN A N 1
ATOM 631 C CA . ASN A 1 84 ? 0.855 -12.028 -5.601 1.00 67.19 84 ASN A CA 1
ATOM 632 C C . ASN A 1 84 ? 2.223 -12.468 -6.168 1.00 67.19 84 ASN A C 1
ATOM 634 O O . ASN A 1 84 ? 3.215 -12.476 -5.442 1.00 67.19 84 ASN A O 1
ATOM 638 N N . LYS A 1 85 ? 2.314 -12.882 -7.440 1.00 69.38 85 LYS A N 1
ATOM 639 C CA . LYS A 1 85 ? 3.516 -13.566 -7.976 1.00 69.38 85 LYS A CA 1
ATOM 640 C C . LYS A 1 85 ? 4.082 -12.948 -9.256 1.00 69.38 85 LYS A C 1
ATOM 642 O O . LYS A 1 85 ? 4.428 -13.663 -10.191 1.00 69.38 85 LYS A O 1
ATOM 647 N N . LYS A 1 86 ? 4.202 -11.621 -9.304 1.00 81.19 86 LYS A N 1
ATOM 648 C CA . LYS A 1 86 ? 4.895 -10.916 -10.395 1.00 81.19 86 LYS A CA 1
ATOM 649 C C . LYS A 1 86 ? 6.218 -10.369 -9.875 1.00 81.19 86 LYS A C 1
ATOM 651 O O . LYS A 1 86 ? 6.234 -9.564 -8.951 1.00 81.19 86 LYS A O 1
ATOM 656 N N . TRP A 1 87 ? 7.327 -10.824 -10.448 1.00 84.06 87 TRP A N 1
ATOM 657 C CA . TRP A 1 87 ? 8.640 -10.266 -10.138 1.00 84.06 87 TRP A CA 1
ATOM 658 C C . TRP A 1 87 ? 8.811 -8.979 -10.942 1.00 84.06 87 TRP A C 1
ATOM 660 O O . TRP A 1 87 ? 8.851 -9.007 -12.170 1.00 84.06 87 TRP A O 1
ATOM 670 N N . GLY A 1 88 ? 8.849 -7.847 -10.242 1.00 83.19 88 GLY A N 1
ATOM 671 C CA . GLY A 1 88 ? 9.163 -6.554 -10.841 1.00 83.19 88 GLY A CA 1
ATOM 672 C C . GLY A 1 88 ? 10.658 -6.405 -11.134 1.00 83.19 88 GLY A C 1
ATOM 673 O O . GLY A 1 88 ? 11.488 -7.178 -10.658 1.00 83.19 88 GLY A O 1
ATOM 674 N N . GLY A 1 89 ? 11.012 -5.382 -11.909 1.00 86.44 89 GLY A N 1
ATOM 675 C CA . GLY A 1 89 ? 12.400 -5.060 -12.253 1.00 86.44 89 GLY A CA 1
ATOM 676 C C . GLY A 1 89 ? 12.739 -5.358 -13.713 1.00 86.44 89 GLY A C 1
ATOM 677 O O . GLY A 1 89 ? 11.854 -5.431 -14.558 1.00 86.44 89 GLY A O 1
ATOM 678 N N . HIS A 1 90 ? 14.034 -5.485 -14.017 1.00 86.19 90 HIS A N 1
ATOM 679 C CA . HIS A 1 90 ? 14.554 -5.730 -15.375 1.00 86.19 90 HIS A CA 1
ATOM 680 C C . HIS A 1 90 ? 14.262 -4.628 -16.414 1.00 86.19 90 HIS A C 1
ATOM 682 O O . HIS A 1 90 ? 14.413 -4.843 -17.617 1.00 86.19 90 HIS A O 1
ATOM 688 N N . ILE A 1 91 ? 13.911 -3.416 -15.974 1.00 85.81 91 ILE A N 1
ATOM 689 C CA . ILE A 1 91 ? 13.770 -2.268 -16.874 1.00 85.81 91 ILE A CA 1
ATOM 690 C C . ILE A 1 91 ? 15.174 -1.799 -17.270 1.00 85.81 91 ILE A C 1
ATOM 692 O O . ILE A 1 91 ? 15.898 -1.188 -16.486 1.00 85.81 91 ILE A O 1
ATOM 696 N N . MET A 1 92 ? 15.580 -2.120 -18.498 1.00 90.38 92 MET A N 1
ATOM 697 C CA . MET A 1 92 ? 16.852 -1.667 -19.062 1.00 90.38 92 MET A CA 1
ATOM 698 C C . MET A 1 92 ? 16.828 -0.158 -19.321 1.00 90.38 92 MET A C 1
ATOM 700 O O . MET A 1 92 ? 15.790 0.402 -19.653 1.00 90.38 92 MET A O 1
ATOM 704 N N . GLY A 1 93 ? 17.981 0.507 -19.252 1.00 94.12 93 GLY A N 1
ATOM 705 C CA . GLY A 1 93 ? 18.085 1.914 -19.646 1.00 94.12 93 GLY A CA 1
ATOM 706 C C . GLY A 1 93 ? 17.880 2.129 -21.153 1.00 94.12 93 GLY A C 1
ATOM 707 O O . GLY A 1 93 ? 18.148 1.238 -21.963 1.00 94.12 93 GLY A O 1
ATOM 708 N N . LEU A 1 94 ? 17.490 3.349 -21.538 1.00 94.00 94 LEU A N 1
ATOM 709 C CA . LEU A 1 94 ? 17.176 3.740 -22.924 1.00 94.00 94 LEU A CA 1
ATOM 710 C C . LEU A 1 94 ? 18.275 3.376 -23.939 1.00 94.00 94 LEU A C 1
ATOM 712 O O . LEU A 1 94 ? 17.987 2.904 -25.035 1.00 94.00 94 LEU A O 1
ATOM 716 N N . LYS A 1 95 ? 19.555 3.547 -23.572 1.00 95.19 95 LYS A N 1
ATOM 717 C CA . LYS A 1 95 ? 20.694 3.207 -24.449 1.00 95.19 95 LYS A CA 1
ATOM 718 C C . LYS A 1 95 ? 20.740 1.712 -24.776 1.00 95.19 95 LYS A C 1
ATOM 720 O O . LYS A 1 95 ? 21.014 1.331 -25.914 1.00 95.19 95 LYS A O 1
ATOM 725 N N . THR A 1 96 ? 20.473 0.872 -23.781 1.00 92.88 96 THR A N 1
ATOM 726 C CA . THR A 1 96 ? 20.475 -0.584 -23.931 1.00 92.88 96 THR A CA 1
ATOM 727 C C . THR A 1 96 ? 19.248 -1.048 -24.709 1.00 92.88 96 THR A C 1
ATOM 729 O O . THR A 1 96 ? 19.402 -1.867 -25.613 1.00 92.88 96 THR A O 1
ATOM 732 N N . GLN A 1 97 ? 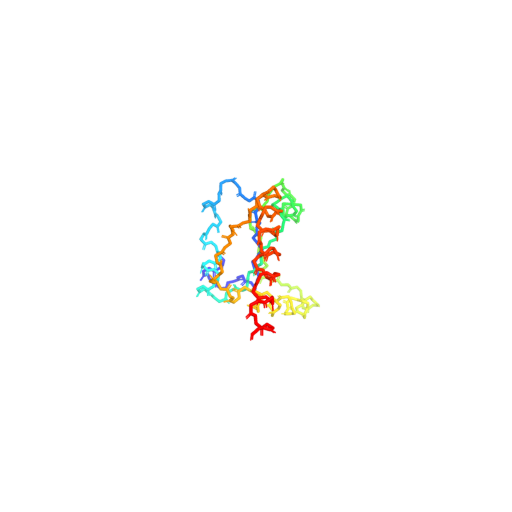18.070 -0.475 -24.433 1.00 92.69 97 GLN A N 1
ATOM 733 C CA . GLN A 1 97 ? 16.840 -0.748 -25.189 1.00 92.69 97 GLN A CA 1
ATOM 734 C C . GLN A 1 97 ? 17.030 -0.449 -26.684 1.00 92.69 97 GLN A C 1
ATOM 736 O O . GLN A 1 97 ? 16.875 -1.346 -27.507 1.00 92.69 97 GLN A O 1
ATOM 741 N N . ARG A 1 98 ? 17.538 0.742 -27.037 1.00 93.38 98 ARG A N 1
ATOM 742 C CA . ARG A 1 98 ? 17.796 1.122 -28.438 1.00 93.38 98 ARG A CA 1
ATOM 743 C C . ARG A 1 98 ? 18.779 0.184 -29.144 1.00 93.38 98 ARG A C 1
ATOM 745 O O . ARG A 1 98 ? 18.599 -0.161 -30.309 1.00 93.38 98 ARG A O 1
ATOM 752 N N . LYS A 1 99 ? 19.835 -0.254 -28.450 1.00 94.31 99 LYS A N 1
ATOM 753 C CA . LYS A 1 99 ? 20.800 -1.219 -29.003 1.00 94.31 99 LYS A CA 1
ATOM 754 C C . LYS A 1 99 ? 20.152 -2.586 -29.253 1.00 94.31 99 LYS A C 1
ATOM 756 O O . LYS A 1 99 ? 20.471 -3.231 -30.251 1.00 94.31 99 LYS A O 1
ATOM 761 N N . MET A 1 100 ? 19.275 -3.027 -28.352 1.00 91.25 100 MET A N 1
ATOM 762 C CA . MET A 1 100 ? 18.516 -4.274 -28.483 1.00 91.25 100 MET A CA 1
ATOM 763 C C . MET A 1 100 ? 17.514 -4.196 -29.637 1.00 91.25 100 MET A C 1
ATOM 765 O O . MET A 1 100 ? 17.459 -5.128 -30.429 1.00 91.25 100 MET A O 1
ATOM 769 N N . GLU A 1 101 ? 16.804 -3.078 -29.792 1.00 93.69 101 GLU A N 1
ATOM 770 C CA . GLU A 1 101 ? 15.854 -2.839 -30.889 1.00 93.69 101 GLU A CA 1
ATOM 771 C C . GLU A 1 101 ? 16.534 -2.874 -32.259 1.00 93.69 101 GLU A C 1
ATOM 773 O O . GLU A 1 101 ? 16.086 -3.594 -33.149 1.00 93.69 101 GLU A O 1
ATOM 778 N N . ILE A 1 102 ? 17.663 -2.171 -32.419 1.00 94.31 102 ILE A N 1
ATOM 779 C CA . ILE A 1 102 ? 18.436 -2.185 -33.673 1.00 94.31 102 ILE A CA 1
ATOM 780 C C . ILE A 1 102 ? 18.893 -3.613 -34.006 1.00 94.31 102 ILE A C 1
ATOM 782 O O . ILE A 1 102 ? 18.774 -4.060 -35.147 1.00 94.31 102 ILE A O 1
ATOM 786 N N . ARG A 1 103 ? 19.393 -4.353 -33.006 1.00 93.50 103 ARG A N 1
ATOM 787 C CA . ARG A 1 103 ? 19.805 -5.755 -33.179 1.00 93.50 103 ARG A CA 1
ATOM 788 C C . ARG A 1 103 ? 18.625 -6.659 -33.531 1.00 93.50 103 ARG A C 1
ATOM 790 O O . ARG A 1 103 ? 18.756 -7.487 -34.426 1.00 93.50 103 ARG A O 1
ATOM 797 N N . ALA A 1 104 ? 17.487 -6.498 -32.862 1.00 93.56 104 ALA A N 1
ATOM 798 C CA . ALA A 1 104 ? 16.282 -7.279 -33.114 1.00 93.56 104 ALA A CA 1
ATOM 799 C C . ALA A 1 104 ? 15.738 -7.031 -34.527 1.00 93.56 104 ALA A C 1
ATOM 801 O O . ALA A 1 104 ? 15.403 -7.989 -35.219 1.00 93.56 104 ALA A O 1
ATOM 802 N N . ALA A 1 105 ? 15.731 -5.776 -34.989 1.00 92.94 105 ALA A N 1
ATOM 803 C CA . ALA A 1 105 ? 15.329 -5.416 -36.346 1.00 92.94 105 ALA A CA 1
ATOM 804 C C . ALA A 1 105 ? 16.256 -6.033 -37.407 1.00 92.94 105 ALA A C 1
ATOM 806 O O . ALA A 1 105 ? 15.774 -6.601 -38.387 1.00 92.94 105 ALA A O 1
ATOM 807 N N . ALA A 1 106 ? 17.576 -5.994 -37.190 1.00 93.62 106 ALA A N 1
ATOM 808 C CA . ALA A 1 106 ? 18.541 -6.626 -38.090 1.00 93.62 106 ALA A CA 1
ATOM 809 C C . ALA A 1 106 ? 18.350 -8.154 -38.163 1.00 93.62 106 ALA A C 1
ATOM 811 O O . ALA A 1 106 ? 18.317 -8.724 -39.252 1.00 93.62 106 ALA A O 1
ATOM 812 N N . ILE A 1 107 ? 18.157 -8.814 -37.016 1.00 93.06 107 ILE A N 1
ATOM 813 C CA . ILE A 1 107 ? 17.905 -10.262 -36.951 1.00 93.06 107 ILE A CA 1
ATOM 814 C C . ILE A 1 107 ? 16.570 -10.621 -37.618 1.00 93.06 107 ILE A C 1
ATOM 816 O O . ILE A 1 107 ? 16.491 -11.624 -38.327 1.00 93.06 107 ILE A O 1
ATOM 820 N N . ALA A 1 108 ? 15.523 -9.816 -37.422 1.00 92.31 108 ALA A N 1
ATOM 821 C CA . ALA A 1 108 ? 14.221 -10.033 -38.047 1.00 92.31 108 ALA A CA 1
ATOM 822 C C . ALA A 1 108 ? 14.291 -9.892 -39.574 1.00 92.31 108 ALA A C 1
ATOM 824 O O . ALA A 1 108 ? 13.744 -10.735 -40.284 1.00 92.31 108 ALA A O 1
ATOM 825 N N . ALA A 1 109 ? 15.013 -8.885 -40.077 1.00 91.75 109 ALA A N 1
ATOM 826 C CA . ALA A 1 109 ? 15.239 -8.705 -41.507 1.00 91.75 109 ALA A CA 1
ATOM 827 C C . ALA A 1 109 ? 15.993 -9.899 -42.119 1.00 91.75 109 ALA A C 1
ATOM 829 O O . ALA A 1 109 ? 15.597 -10.405 -43.167 1.00 91.75 109 ALA A O 1
ATOM 830 N N . GLU A 1 110 ? 17.032 -10.400 -41.447 1.00 90.56 110 GLU A N 1
ATOM 831 C CA . GLU A 1 110 ? 17.771 -11.590 -41.891 1.00 90.56 110 GLU A CA 1
ATOM 832 C C . GLU A 1 110 ? 16.913 -12.864 -41.847 1.00 90.56 110 GLU A C 1
ATOM 834 O O . GLU A 1 110 ? 16.926 -13.665 -42.783 1.00 90.56 110 GLU A O 1
ATOM 839 N N . LYS A 1 111 ? 16.094 -13.039 -40.805 1.00 90.25 111 LYS A N 1
ATOM 840 C CA . LYS A 1 111 ? 15.178 -14.182 -40.694 1.00 90.25 111 LYS A CA 1
ATOM 841 C C . LYS A 1 111 ? 14.085 -14.150 -41.769 1.00 90.25 111 LYS A C 1
ATOM 843 O O . LYS A 1 111 ? 13.742 -15.204 -42.295 1.00 90.25 111 LYS A O 1
ATOM 848 N N . ALA A 1 112 ? 13.578 -12.968 -42.121 1.00 87.44 112 ALA A N 1
ATOM 849 C CA . ALA A 1 112 ? 12.593 -12.792 -43.188 1.00 87.44 112 ALA A CA 1
ATOM 850 C C . ALA A 1 112 ? 13.178 -13.117 -44.569 1.00 87.44 112 ALA A C 1
ATOM 852 O O . ALA A 1 112 ? 12.554 -13.845 -45.336 1.00 87.44 112 ALA A O 1
ATOM 853 N N . LYS A 1 113 ? 14.406 -12.664 -44.858 1.00 88.12 113 LYS A N 1
ATOM 854 C CA . LYS A 1 113 ? 15.118 -13.043 -46.090 1.00 88.12 113 LYS A CA 1
ATOM 855 C C . LYS A 1 113 ? 15.339 -14.553 -46.179 1.00 88.12 113 LYS A C 1
ATOM 857 O O . LYS A 1 113 ? 15.128 -15.132 -47.235 1.00 88.12 113 LYS A O 1
ATOM 862 N N . LYS A 1 114 ? 15.729 -15.190 -45.070 1.00 84.44 114 LYS A N 1
ATOM 863 C CA . LYS A 1 114 ? 15.966 -16.640 -45.011 1.00 84.44 114 LYS A CA 1
ATOM 864 C C . LYS A 1 114 ? 14.683 -17.476 -45.117 1.00 84.44 114 LYS A C 1
ATOM 866 O O . LYS A 1 114 ? 14.765 -18.624 -45.515 1.00 84.44 114 LYS A O 1
ATOM 871 N N . ALA A 1 115 ? 13.529 -16.931 -44.734 1.00 81.31 115 ALA A N 1
ATOM 872 C CA . ALA A 1 115 ? 12.234 -17.605 -44.860 1.00 81.31 115 ALA A CA 1
ATOM 873 C C . ALA A 1 115 ? 11.590 -17.439 -46.249 1.00 81.31 115 ALA A C 1
ATOM 875 O O . ALA A 1 115 ? 10.659 -18.168 -46.574 1.00 81.31 115 ALA A O 1
ATOM 876 N N . ALA A 1 116 ? 12.052 -16.467 -47.039 1.00 75.50 116 ALA A N 1
ATOM 877 C CA . ALA A 1 116 ? 11.591 -16.214 -48.403 1.00 75.50 116 ALA A CA 1
ATOM 878 C C . ALA A 1 116 ? 12.379 -16.998 -49.474 1.00 75.50 116 ALA A C 1
ATOM 880 O O . ALA A 1 116 ? 12.108 -16.831 -50.662 1.00 75.50 116 ALA A O 1
ATOM 881 N N . LEU A 1 117 ? 13.358 -17.805 -49.053 1.00 60.84 117 LEU A N 1
ATOM 882 C CA . LEU A 1 117 ? 14.229 -18.639 -49.882 1.00 60.84 117 LEU A CA 1
ATOM 883 C C . LEU A 1 117 ? 13.934 -20.108 -49.572 1.00 60.84 117 LEU A C 1
ATOM 885 O O . LEU A 1 117 ? 13.827 -20.891 -50.538 1.00 60.84 117 LEU A O 1
#

pLDDT: mean 90.63, std 6.06, range [60.84, 95.75]